Protein AF-A0A6Y2X6N6-F1 (afdb_monomer_lite)

Structure (mmCIF, N/CA/C/O backbone):
data_AF-A0A6Y2X6N6-F1
#
_entry.id   AF-A0A6Y2X6N6-F1
#
loop_
_atom_site.group_PDB
_atom_site.id
_atom_site.type_symbol
_atom_site.label_atom_id
_atom_site.label_alt_id
_atom_site.label_comp_id
_atom_site.label_asym_id
_atom_site.label_entity_id
_atom_site.label_seq_id
_atom_site.pdbx_PDB_ins_code
_atom_site.Cartn_x
_atom_site.Cartn_y
_atom_site.Cartn_z
_atom_site.occupancy
_atom_site.B_iso_or_equiv
_atom_site.auth_seq_id
_atom_site.auth_comp_id
_atom_site.auth_asym_id
_atom_site.auth_atom_id
_atom_site.pdbx_PDB_model_num
ATOM 1 N N . MET A 1 1 ? -19.324 1.385 15.393 1.00 54.69 1 MET A N 1
ATOM 2 C CA . MET A 1 1 ? -19.190 1.872 14.002 1.00 54.69 1 MET A CA 1
ATOM 3 C C . MET A 1 1 ? -18.447 0.817 13.206 1.00 54.69 1 MET A C 1
ATOM 5 O O . MET A 1 1 ? -17.568 0.183 13.778 1.00 54.69 1 MET A O 1
ATOM 9 N N . ASN A 1 2 ? -18.802 0.599 11.938 1.00 64.56 2 ASN A N 1
ATOM 10 C CA . ASN A 1 2 ? -18.038 -0.310 11.082 1.00 64.56 2 ASN A CA 1
ATOM 11 C C . ASN A 1 2 ? -16.689 0.343 10.782 1.00 64.56 2 ASN A C 1
ATOM 13 O O . ASN A 1 2 ? -16.642 1.412 10.174 1.00 64.56 2 ASN A O 1
ATOM 17 N N . LYS A 1 3 ? -15.613 -0.271 11.272 1.00 89.50 3 LYS A N 1
ATOM 18 C CA . LYS A 1 3 ? -14.247 0.166 10.989 1.00 89.50 3 LYS A CA 1
ATOM 19 C C . LYS A 1 3 ? -13.899 -0.192 9.544 1.00 89.50 3 LYS A C 1
ATOM 21 O O . LYS A 1 3 ? -14.400 -1.185 9.020 1.00 89.50 3 LYS A O 1
ATOM 26 N N . ILE A 1 4 ? -13.085 0.642 8.906 1.00 95.94 4 ILE A N 1
ATOM 27 C CA . ILE A 1 4 ? -12.678 0.467 7.509 1.00 95.94 4 ILE A CA 1
ATOM 28 C C . ILE A 1 4 ? -11.175 0.228 7.428 1.00 95.94 4 ILE A C 1
ATOM 30 O O . ILE A 1 4 ? -10.411 0.817 8.196 1.00 95.94 4 ILE A O 1
ATOM 34 N N . SER A 1 5 ? -10.754 -0.586 6.466 1.00 97.88 5 SER A N 1
ATOM 35 C CA . SER A 1 5 ? -9.353 -0.670 6.054 1.00 97.88 5 SER A CA 1
ATOM 36 C C . SER A 1 5 ? -9.166 0.119 4.765 1.00 97.88 5 SER A C 1
ATOM 38 O O . SER A 1 5 ? -9.895 -0.067 3.793 1.00 97.88 5 SER A O 1
ATOM 40 N N . ILE A 1 6 ? -8.200 1.024 4.749 1.00 97.94 6 ILE A N 1
ATOM 41 C CA . ILE A 1 6 ? -7.859 1.860 3.607 1.00 97.94 6 ILE A CA 1
ATOM 42 C C . ILE A 1 6 ? -6.546 1.351 3.036 1.00 97.94 6 ILE A C 1
ATOM 44 O O . ILE A 1 6 ? -5.502 1.439 3.676 1.00 97.94 6 ILE A O 1
ATOM 48 N N . VAL A 1 7 ? -6.597 0.823 1.820 1.00 98.25 7 VAL A N 1
ATOM 49 C CA . VAL A 1 7 ? -5.435 0.279 1.119 1.00 98.25 7 VAL A CA 1
ATOM 50 C C . VAL A 1 7 ? -4.956 1.303 0.102 1.00 98.25 7 VAL A C 1
ATOM 52 O O . VAL A 1 7 ? -5.651 1.569 -0.877 1.00 98.25 7 VAL A O 1
ATOM 55 N N . ILE A 1 8 ? -3.762 1.853 0.308 1.00 97.12 8 ILE A N 1
ATOM 56 C CA . ILE A 1 8 ? -3.053 2.669 -0.681 1.00 97.12 8 ILE A CA 1
ATOM 57 C C . ILE A 1 8 ? -2.183 1.722 -1.511 1.00 97.12 8 ILE A C 1
ATOM 59 O O . ILE A 1 8 ? -1.212 1.159 -1.005 1.00 97.12 8 ILE A O 1
ATOM 63 N N . ALA A 1 9 ? -2.560 1.508 -2.773 1.00 96.06 9 ALA A N 1
ATOM 64 C CA . ALA A 1 9 ? -1.958 0.510 -3.653 1.00 96.06 9 ALA A CA 1
ATOM 65 C C . ALA A 1 9 ? -1.217 1.150 -4.834 1.00 96.06 9 ALA A C 1
ATOM 67 O O . ALA A 1 9 ? -1.829 1.829 -5.661 1.00 96.06 9 ALA A O 1
ATOM 68 N N . GLY A 1 10 ? 0.080 0.856 -4.960 1.00 92.94 10 GLY A N 1
ATOM 69 C CA . GLY A 1 10 ? 0.900 1.288 -6.097 1.00 92.94 10 GLY A CA 1
ATOM 70 C C . GLY A 1 10 ? 2.266 1.873 -5.718 1.00 92.94 10 GLY A C 1
ATOM 71 O O . GLY A 1 10 ? 2.625 1.904 -4.538 1.00 92.94 10 GLY A O 1
ATOM 72 N N . PRO A 1 11 ? 3.065 2.282 -6.720 1.00 91.81 11 PRO A N 1
ATOM 73 C CA . PRO A 1 11 ? 4.356 2.937 -6.513 1.00 91.81 11 PRO A CA 1
ATOM 74 C C . PRO A 1 11 ? 4.183 4.412 -6.121 1.00 91.81 11 PRO A C 1
ATOM 76 O O . PRO A 1 11 ? 3.068 4.940 -6.136 1.00 91.81 11 PRO A O 1
ATOM 79 N N . ALA A 1 12 ? 5.283 5.094 -5.796 1.00 90.75 12 ALA A N 1
ATOM 80 C CA . ALA A 1 12 ? 5.244 6.535 -5.572 1.00 90.75 12 ALA A CA 1
ATOM 81 C C . ALA A 1 12 ? 5.079 7.302 -6.898 1.00 90.75 12 ALA A C 1
ATOM 83 O O . ALA A 1 12 ? 5.831 7.084 -7.848 1.00 90.75 12 ALA A O 1
ATOM 84 N N . TYR A 1 13 ? 4.138 8.247 -6.929 1.00 88.31 13 TYR A N 1
ATOM 85 C CA . TYR A 1 13 ? 3.972 9.222 -8.011 1.00 88.31 13 TYR A CA 1
ATOM 86 C C . TYR A 1 13 ? 4.261 10.625 -7.486 1.00 88.31 13 TYR A C 1
ATOM 88 O O . TYR A 1 13 ? 3.984 10.930 -6.328 1.00 88.31 13 TYR A O 1
ATOM 96 N N . ARG A 1 14 ? 4.838 11.493 -8.323 1.00 86.00 14 ARG A N 1
ATOM 97 C CA . ARG A 1 14 ? 5.181 12.869 -7.912 1.00 86.00 14 ARG A CA 1
ATOM 98 C C . ARG A 1 14 ? 3.934 13.721 -7.708 1.00 86.00 14 ARG A C 1
ATOM 100 O O . ARG A 1 14 ? 3.943 14.660 -6.922 1.00 86.00 14 ARG A O 1
ATOM 107 N N . GLU A 1 15 ? 2.890 13.382 -8.443 1.00 85.94 15 GLU A N 1
ATOM 108 C CA . GLU A 1 15 ? 1.593 14.034 -8.477 1.00 85.94 15 GLU A CA 1
ATOM 109 C C . GLU A 1 15 ? 0.740 13.680 -7.249 1.00 85.94 15 GLU A C 1
ATOM 111 O O . GLU A 1 15 ? -0.211 14.396 -6.941 1.00 85.94 15 GLU A O 1
ATOM 116 N N . PHE A 1 16 ? 1.093 12.608 -6.529 1.00 87.19 16 PHE A N 1
ATOM 117 C CA . PHE A 1 16 ? 0.347 12.108 -5.379 1.00 87.19 16 PHE A CA 1
ATOM 118 C C . PHE A 1 16 ? 1.202 12.100 -4.108 1.00 87.19 16 PHE A C 1
ATOM 120 O O . PHE A 1 16 ? 2.003 11.194 -3.865 1.00 87.19 16 PHE A O 1
ATOM 127 N N . ASP A 1 17 ? 0.996 13.102 -3.250 1.00 91.44 17 ASP A N 1
ATOM 128 C CA . ASP A 1 17 ? 1.613 13.132 -1.923 1.00 91.44 17 ASP A CA 1
ATOM 129 C C . ASP A 1 17 ? 0.901 12.145 -0.984 1.00 91.44 17 ASP A C 1
ATOM 131 O O . ASP A 1 17 ? -0.132 12.431 -0.363 1.00 91.44 17 ASP A O 1
ATOM 135 N N . ILE A 1 18 ? 1.485 10.951 -0.888 1.00 93.31 18 ILE A N 1
ATOM 136 C CA . ILE A 1 18 ? 1.019 9.862 -0.029 1.00 93.31 18 ILE A CA 1
ATOM 137 C C . ILE A 1 18 ? 0.940 10.303 1.440 1.00 93.31 18 ILE A C 1
ATOM 139 O O . ILE A 1 18 ? -0.016 9.956 2.132 1.00 93.31 18 ILE A O 1
ATOM 143 N N . TYR A 1 19 ? 1.898 11.085 1.938 1.00 91.88 19 TYR A N 1
ATOM 144 C CA . TYR A 1 19 ? 1.974 11.428 3.361 1.00 91.88 19 TYR A CA 1
ATOM 145 C C . TYR A 1 19 ? 0.947 12.484 3.747 1.00 91.88 19 TYR A C 1
ATOM 147 O O . TYR A 1 19 ? 0.292 12.369 4.789 1.00 91.88 19 TYR A O 1
ATOM 155 N N . TYR A 1 20 ? 0.752 13.475 2.879 1.00 93.19 20 TYR A N 1
ATOM 156 C CA . TYR A 1 20 ? -0.358 14.410 3.007 1.00 93.19 20 TYR A CA 1
ATOM 157 C C . TYR A 1 20 ? -1.703 13.673 3.002 1.00 93.19 20 TYR A C 1
ATOM 159 O O . TYR A 1 20 ? -2.546 13.908 3.873 1.00 93.19 20 TYR A O 1
ATOM 167 N N . SER A 1 21 ? -1.870 12.717 2.084 1.00 93.38 21 SER A N 1
ATOM 168 C CA . SER A 1 21 ? -3.091 11.913 1.975 1.00 93.38 21 SER A CA 1
ATOM 169 C C . SER A 1 21 ? -3.360 11.105 3.245 1.00 93.38 21 SER A C 1
ATOM 171 O O . SER A 1 21 ? -4.471 11.140 3.764 1.00 93.38 21 SER A O 1
ATOM 173 N N . ILE A 1 22 ? -2.348 10.450 3.822 1.00 94.75 22 ILE A N 1
ATOM 174 C CA . ILE A 1 22 ? -2.488 9.718 5.094 1.00 94.75 22 ILE A CA 1
ATOM 175 C C . ILE A 1 22 ? -2.923 10.650 6.221 1.00 94.75 22 ILE A C 1
ATOM 177 O O . ILE A 1 22 ? -3.825 10.309 6.984 1.00 94.75 22 ILE A O 1
ATOM 181 N N . LYS A 1 23 ? -2.327 11.843 6.321 1.00 94.81 23 LYS A N 1
ATOM 182 C CA . LYS A 1 23 ? -2.709 12.825 7.344 1.00 94.81 23 LYS A CA 1
ATOM 183 C C . LYS A 1 23 ? -4.186 13.217 7.224 1.00 94.81 23 LYS A C 1
ATOM 185 O O . LYS A 1 23 ? -4.884 13.287 8.238 1.00 94.81 23 LYS A O 1
ATOM 190 N N . LEU A 1 24 ? -4.676 13.437 6.003 1.00 95.31 24 LEU A N 1
ATOM 191 C CA . LEU A 1 24 ? -6.095 13.707 5.760 1.00 95.31 24 LEU A CA 1
ATOM 192 C C . LEU A 1 24 ? -6.975 12.507 6.121 1.00 95.31 24 LEU A C 1
ATOM 194 O O . LEU A 1 24 ? -7.978 12.672 6.815 1.00 95.31 24 LEU A O 1
ATOM 198 N N . LEU A 1 25 ? -6.584 11.300 5.713 1.00 95.06 25 LEU A N 1
ATOM 199 C CA . LEU A 1 25 ? -7.325 10.077 6.020 1.00 95.06 25 LEU A CA 1
ATOM 200 C C . LEU A 1 25 ? -7.444 9.853 7.525 1.00 95.06 25 LEU A C 1
ATOM 202 O O . LEU A 1 25 ? -8.539 9.596 8.005 1.00 95.06 25 LEU A O 1
ATOM 206 N N . ARG A 1 26 ? -6.367 10.041 8.292 1.00 94.44 26 ARG A N 1
ATOM 207 C CA . ARG A 1 26 ? -6.414 9.962 9.762 1.00 94.44 26 ARG A CA 1
ATOM 208 C C . ARG A 1 26 ? -7.304 11.034 10.386 1.00 94.44 26 ARG A C 1
ATOM 210 O O . ARG A 1 26 ? -7.907 10.787 11.421 1.00 94.44 26 ARG A O 1
ATOM 217 N N . THR A 1 27 ? -7.401 12.207 9.763 1.00 95.31 27 THR A N 1
ATOM 218 C CA . THR A 1 27 ? -8.261 13.296 10.251 1.00 95.31 27 THR A CA 1
ATOM 219 C C . THR A 1 27 ? -9.744 12.967 10.063 1.00 95.31 27 THR A C 1
ATOM 221 O O . THR A 1 27 ? -10.546 13.217 10.959 1.00 95.31 27 THR A O 1
ATOM 224 N N . HIS A 1 28 ? -10.118 12.394 8.916 1.00 93.69 28 HIS A N 1
ATOM 225 C CA . HIS A 1 28 ? -11.519 12.113 8.579 1.00 93.69 28 HIS A CA 1
ATOM 226 C C . HIS A 1 28 ? -11.986 10.703 8.969 1.00 93.69 28 HIS A C 1
ATOM 228 O O . HIS A 1 28 ? -13.172 10.495 9.214 1.00 93.69 28 HIS A O 1
ATOM 234 N N . PHE A 1 29 ? -11.061 9.750 9.064 1.00 93.50 29 PHE A N 1
ATOM 235 C CA . PHE A 1 29 ? -11.294 8.349 9.413 1.00 93.50 29 PHE A CA 1
ATOM 236 C C . PHE A 1 29 ? -10.318 7.911 10.524 1.00 93.50 29 PHE A C 1
ATOM 238 O O . PHE A 1 29 ? -9.447 7.068 10.289 1.00 93.50 29 PHE A O 1
ATOM 245 N N . PRO A 1 30 ? -10.429 8.469 11.743 1.00 92.75 30 PRO A N 1
ATOM 246 C CA . PRO A 1 30 ? -9.444 8.268 12.813 1.00 92.75 30 PRO A CA 1
ATOM 247 C C . PRO A 1 30 ? -9.315 6.815 13.285 1.00 92.75 30 PRO A C 1
ATOM 249 O O . PRO A 1 30 ? -8.253 6.418 13.750 1.00 92.75 30 PRO A O 1
ATOM 252 N N . GLU A 1 31 ? -10.368 6.010 13.136 1.00 93.81 31 GLU A N 1
ATOM 253 C CA . GLU A 1 31 ? -10.369 4.587 13.503 1.00 93.81 31 GLU A CA 1
ATOM 254 C C . GLU A 1 31 ? -10.072 3.648 12.321 1.00 93.81 31 GLU A C 1
ATOM 256 O O . GLU A 1 31 ? -10.226 2.433 12.452 1.00 93.81 31 GLU A O 1
ATOM 261 N N . SER A 1 32 ? -9.707 4.191 11.154 1.00 95.62 32 SER A N 1
ATOM 262 C CA . SER A 1 32 ? -9.356 3.362 9.998 1.00 95.62 32 SER A CA 1
ATOM 263 C C . SER A 1 32 ? -8.012 2.675 10.192 1.00 95.62 32 SER A C 1
ATOM 265 O O . SER A 1 32 ? -7.095 3.247 10.774 1.00 95.62 32 SER A O 1
ATOM 267 N N . GLU A 1 33 ? -7.887 1.463 9.662 1.00 97.38 33 GLU A N 1
ATOM 268 C CA . GLU A 1 33 ? -6.586 0.849 9.399 1.00 97.38 33 GLU A CA 1
ATOM 269 C C . GLU A 1 33 ? -6.081 1.375 8.052 1.00 97.38 33 GLU A C 1
ATOM 271 O O . GLU A 1 33 ? -6.817 1.328 7.073 1.00 97.38 33 GLU A O 1
ATOM 276 N N . ILE A 1 34 ? -4.850 1.872 7.969 1.00 97.81 34 ILE A N 1
ATOM 277 C CA . ILE A 1 34 ? -4.237 2.355 6.729 1.00 97.81 34 ILE A CA 1
ATOM 278 C C . ILE A 1 34 ? -3.078 1.435 6.354 1.00 97.81 34 ILE A C 1
ATOM 280 O O . ILE A 1 34 ? -2.087 1.318 7.078 1.00 97.81 34 ILE A O 1
ATOM 284 N N . ILE A 1 35 ? -3.201 0.812 5.187 1.00 98.38 35 ILE A N 1
ATOM 285 C CA . ILE A 1 35 ? -2.279 -0.184 4.650 1.00 98.38 35 ILE A CA 1
ATOM 286 C C . ILE A 1 35 ? -1.595 0.390 3.415 1.00 98.38 35 ILE A C 1
ATOM 288 O O . ILE A 1 35 ? -2.264 0.820 2.475 1.00 98.38 35 ILE A O 1
ATOM 292 N N . LEU A 1 36 ? -0.265 0.352 3.384 1.00 98.25 36 LEU A N 1
ATOM 293 C CA . LEU A 1 36 ? 0.491 0.532 2.147 1.00 98.25 36 LEU A CA 1
ATOM 294 C C . LEU A 1 36 ? 0.695 -0.826 1.486 1.00 98.25 36 LEU A C 1
ATOM 296 O O . LEU A 1 36 ? 1.261 -1.715 2.111 1.00 98.25 36 LEU A O 1
ATOM 300 N N . SER A 1 37 ? 0.321 -0.970 0.220 1.00 98.00 37 SER A N 1
ATOM 301 C CA . SER A 1 37 ? 0.668 -2.143 -0.583 1.00 98.00 37 SER A CA 1
ATOM 302 C C . SER A 1 37 ? 1.405 -1.717 -1.841 1.00 98.00 37 SER A C 1
ATOM 304 O O . SER A 1 37 ? 0.851 -1.040 -2.713 1.00 98.00 37 SER A O 1
ATOM 306 N N . SER A 1 38 ? 2.682 -2.079 -1.938 1.00 96.81 38 SER A N 1
ATOM 307 C CA . SER A 1 38 ? 3.540 -1.583 -3.008 1.00 96.81 38 SER A CA 1
ATOM 308 C C . SER A 1 38 ? 4.599 -2.591 -3.423 1.00 96.81 38 SER A C 1
ATOM 310 O O . SER A 1 38 ? 4.988 -3.473 -2.663 1.00 96.81 38 SER A O 1
ATOM 312 N N . ASN A 1 39 ? 5.077 -2.424 -4.649 1.00 94.56 39 ASN A N 1
ATOM 313 C CA . ASN A 1 39 ? 6.270 -3.067 -5.190 1.00 94.56 39 ASN A CA 1
ATOM 314 C C . ASN A 1 39 ? 7.443 -2.080 -5.353 1.00 94.56 39 ASN A C 1
ATOM 316 O O . ASN A 1 39 ? 8.477 -2.437 -5.915 1.00 94.56 39 ASN A O 1
ATOM 320 N N . ASP A 1 40 ? 7.285 -0.835 -4.893 1.00 94.06 40 ASP A N 1
ATOM 321 C CA . ASP A 1 40 ? 8.323 0.193 -4.899 1.00 94.06 40 ASP A CA 1
ATOM 322 C C . ASP A 1 40 ? 9.145 0.113 -3.607 1.00 94.06 40 ASP A C 1
ATOM 324 O O . ASP A 1 40 ? 8.722 0.558 -2.539 1.00 94.06 40 ASP A O 1
ATOM 328 N N . HIS A 1 41 ? 10.345 -0.460 -3.702 1.00 93.44 41 HIS A N 1
ATOM 329 C CA . HIS A 1 41 ? 11.223 -0.646 -2.548 1.00 93.44 41 HIS A CA 1
ATOM 330 C C . HIS A 1 41 ? 11.625 0.666 -1.867 1.00 93.44 41 HIS A C 1
ATOM 332 O O . HIS A 1 41 ? 11.731 0.693 -0.643 1.00 93.44 41 HIS A O 1
ATOM 338 N N . LEU A 1 42 ? 11.817 1.756 -2.618 1.00 93.88 42 LEU A N 1
ATOM 339 C CA . LEU A 1 42 ? 12.215 3.036 -2.029 1.00 93.88 42 LEU A CA 1
ATOM 340 C C . LEU A 1 42 ? 11.072 3.627 -1.207 1.00 93.88 42 LEU A C 1
ATOM 342 O O . LEU A 1 42 ? 11.293 4.073 -0.076 1.00 93.88 42 LEU A O 1
ATOM 346 N N . LEU A 1 43 ? 9.851 3.572 -1.746 1.00 94.75 43 LEU A N 1
ATOM 347 C CA . LEU A 1 43 ? 8.647 3.961 -1.019 1.00 94.75 43 LEU A CA 1
ATOM 348 C C . LEU A 1 43 ? 8.474 3.115 0.247 1.00 94.75 43 LEU A C 1
ATOM 350 O O . LEU A 1 43 ? 8.287 3.670 1.327 1.00 94.75 43 LEU A O 1
ATOM 354 N N . LEU A 1 44 ? 8.592 1.789 0.138 1.00 95.69 44 LEU A N 1
ATOM 355 C CA . LEU A 1 44 ? 8.447 0.868 1.269 1.00 95.69 44 LEU A CA 1
ATOM 356 C C . LEU A 1 44 ? 9.489 1.127 2.366 1.00 95.69 44 LEU A C 1
ATOM 358 O O . LEU A 1 44 ? 9.142 1.166 3.548 1.00 95.69 44 LEU A O 1
ATOM 362 N N . THR A 1 45 ? 10.761 1.335 2.011 1.00 94.62 45 THR A N 1
ATOM 363 C CA . THR A 1 45 ? 11.817 1.664 2.983 1.00 94.62 45 THR A CA 1
ATOM 364 C C . THR A 1 45 ? 11.528 2.989 3.685 1.00 94.62 45 THR A C 1
ATOM 366 O O . THR A 1 45 ? 11.654 3.086 4.908 1.00 94.62 45 THR A O 1
ATOM 369 N N . HIS A 1 46 ? 11.109 4.009 2.934 1.00 93.94 46 HIS A N 1
ATOM 370 C CA . HIS A 1 46 ? 10.784 5.309 3.512 1.00 93.94 46 HIS A CA 1
ATOM 371 C C . HIS A 1 46 ? 9.560 5.235 4.436 1.00 93.94 46 HIS A C 1
ATOM 373 O O . HIS A 1 46 ? 9.595 5.773 5.543 1.00 93.94 46 HIS A O 1
ATOM 379 N N . ALA A 1 47 ? 8.509 4.533 4.009 1.00 94.38 47 ALA A N 1
ATOM 380 C CA . ALA A 1 47 ? 7.286 4.318 4.773 1.00 94.38 47 ALA A CA 1
ATOM 381 C C . ALA A 1 47 ? 7.558 3.605 6.106 1.00 94.38 47 ALA A C 1
ATOM 383 O O . ALA A 1 47 ? 7.086 4.063 7.147 1.00 94.38 47 ALA A O 1
ATOM 384 N N . ASN A 1 48 ? 8.377 2.545 6.088 1.00 92.88 48 ASN A N 1
ATOM 385 C CA . ASN A 1 48 ? 8.791 1.829 7.299 1.00 92.88 48 ASN A CA 1
ATOM 386 C C . ASN A 1 48 ? 9.512 2.748 8.290 1.00 92.88 48 ASN A C 1
ATOM 388 O O . ASN A 1 48 ? 9.259 2.685 9.488 1.00 92.88 48 ASN A O 1
ATOM 392 N N . ARG A 1 49 ? 10.383 3.637 7.798 1.00 93.94 49 ARG A N 1
ATOM 393 C CA . ARG A 1 49 ? 11.104 4.590 8.653 1.00 93.94 49 ARG A CA 1
ATOM 394 C C . ARG A 1 49 ? 10.178 5.622 9.301 1.00 93.94 49 ARG A C 1
ATOM 396 O O . ARG A 1 49 ? 10.443 6.043 10.420 1.00 93.94 49 ARG A O 1
ATOM 403 N N . LEU A 1 50 ? 9.140 6.068 8.592 1.00 92.81 50 LEU A N 1
ATOM 404 C CA . LEU A 1 50 ? 8.207 7.073 9.107 1.00 92.81 50 LEU A CA 1
ATOM 405 C C . LEU A 1 50 ? 7.159 6.495 10.066 1.00 92.81 50 LEU A C 1
ATOM 407 O O . LEU A 1 50 ? 6.674 7.230 10.920 1.00 92.81 50 LEU A O 1
ATOM 411 N N . GLY A 1 51 ? 6.786 5.219 9.916 1.00 92.56 51 GLY A N 1
ATOM 412 C CA . GLY A 1 51 ? 5.829 4.556 10.811 1.00 92.56 51 GLY A CA 1
ATOM 413 C C . GLY A 1 51 ? 4.406 5.127 10.754 1.00 92.56 51 GLY A C 1
ATOM 414 O O . GLY A 1 51 ? 3.695 5.108 11.751 1.00 92.56 51 GLY A O 1
ATOM 415 N N . VAL A 1 52 ? 3.992 5.678 9.608 1.00 93.25 52 VAL A N 1
ATOM 416 C CA . VAL A 1 52 ? 2.674 6.334 9.440 1.00 93.25 52 VAL A CA 1
ATOM 417 C C . VAL A 1 52 ? 1.551 5.384 9.001 1.00 93.25 52 VAL A C 1
ATOM 419 O O . VAL A 1 52 ? 0.373 5.745 9.063 1.00 93.25 52 VAL A O 1
ATOM 422 N N . PHE A 1 53 ? 1.909 4.179 8.555 1.00 96.94 53 PHE A N 1
ATOM 423 C CA . PHE A 1 53 ? 0.984 3.126 8.139 1.00 96.94 53 PHE A CA 1
ATOM 424 C C . PHE A 1 53 ? 0.815 2.097 9.252 1.00 96.94 53 PHE A C 1
ATOM 426 O O . PHE A 1 53 ? 1.784 1.784 9.941 1.00 96.94 53 PHE A O 1
ATOM 433 N N . ASP A 1 54 ? -0.383 1.527 9.376 1.00 97.62 54 ASP A N 1
ATOM 434 C CA . ASP A 1 54 ? -0.630 0.423 10.312 1.00 97.62 54 ASP A CA 1
ATOM 435 C C . ASP A 1 54 ? -0.011 -0.879 9.796 1.00 97.62 54 ASP A C 1
ATOM 437 O O . ASP A 1 54 ? 0.499 -1.686 10.572 1.00 97.62 54 ASP A O 1
ATOM 441 N N . LYS A 1 55 ? -0.029 -1.072 8.471 1.00 97.94 55 LYS A N 1
ATOM 442 C CA . LYS A 1 55 ? 0.596 -2.211 7.793 1.00 97.94 55 LYS A CA 1
ATOM 443 C C . LYS A 1 55 ? 1.305 -1.773 6.520 1.00 97.94 55 LYS A C 1
ATOM 445 O O . LYS A 1 55 ? 0.851 -0.875 5.808 1.00 97.94 55 LYS A O 1
ATOM 450 N N . ILE A 1 56 ? 2.401 -2.457 6.215 1.00 98.00 56 ILE A N 1
ATOM 451 C CA . ILE A 1 56 ? 3.147 -2.300 4.970 1.00 98.00 56 ILE A CA 1
ATOM 452 C C . ILE A 1 56 ? 3.287 -3.677 4.327 1.00 98.00 56 ILE A C 1
ATOM 454 O O . ILE A 1 56 ? 3.902 -4.580 4.888 1.00 98.00 56 ILE A O 1
ATOM 458 N N . VAL A 1 57 ? 2.722 -3.816 3.134 1.00 97.69 57 VAL A N 1
ATOM 459 C CA . VAL A 1 57 ? 2.697 -5.041 2.344 1.00 97.69 57 VAL A CA 1
ATOM 460 C C . VAL A 1 57 ? 3.679 -4.884 1.194 1.00 97.69 57 VAL A C 1
ATOM 462 O O . VAL A 1 57 ? 3.486 -4.072 0.285 1.00 97.69 57 VAL A O 1
ATOM 465 N N . THR A 1 58 ? 4.757 -5.661 1.255 1.00 97.12 58 THR A N 1
ATOM 466 C CA . THR A 1 58 ? 5.739 -5.738 0.172 1.00 97.12 58 THR A CA 1
ATOM 467 C C . THR A 1 58 ? 5.248 -6.738 -0.859 1.00 97.12 58 THR A C 1
ATOM 469 O O . THR A 1 58 ? 5.039 -7.908 -0.546 1.00 97.12 58 THR A O 1
ATOM 472 N N . VAL A 1 59 ? 5.084 -6.281 -2.094 1.00 95.56 59 VAL A N 1
ATOM 473 C CA . VAL A 1 59 ? 4.643 -7.113 -3.210 1.00 95.56 59 VAL A CA 1
ATOM 474 C C . VAL A 1 59 ? 5.791 -7.270 -4.188 1.00 95.56 59 VAL A C 1
ATOM 476 O O . VAL A 1 59 ? 6.391 -6.289 -4.623 1.00 95.56 59 VAL A O 1
ATOM 479 N N . GLU A 1 60 ? 6.095 -8.512 -4.554 1.00 91.50 60 GLU A N 1
ATOM 480 C CA . GLU A 1 60 ? 7.122 -8.783 -5.553 1.00 91.50 60 GLU A CA 1
ATOM 481 C C . GLU A 1 60 ? 6.785 -8.109 -6.886 1.00 91.50 60 GLU A C 1
ATOM 483 O O . GLU A 1 60 ? 5.644 -8.127 -7.365 1.00 91.50 60 GLU A O 1
ATOM 488 N N . ASN A 1 61 ? 7.805 -7.537 -7.521 1.00 83.62 61 ASN A N 1
ATOM 489 C CA . ASN A 1 61 ? 7.654 -6.950 -8.838 1.00 83.62 61 ASN A CA 1
ATOM 490 C C . ASN A 1 61 ? 7.410 -8.052 -9.882 1.00 83.62 61 ASN A C 1
ATOM 492 O O . ASN A 1 61 ? 8.336 -8.701 -10.356 1.00 83.62 61 ASN A O 1
ATOM 496 N N . SER A 1 62 ? 6.150 -8.228 -10.275 1.00 81.69 62 SER A N 1
ATOM 497 C CA . SER A 1 62 ? 5.724 -9.231 -11.256 1.00 81.69 62 SER A CA 1
ATOM 498 C C . SER A 1 62 ? 5.949 -8.847 -12.717 1.00 81.69 62 SER A C 1
ATOM 500 O O . SER A 1 62 ? 5.366 -9.471 -13.603 1.00 81.69 62 SER A O 1
ATOM 502 N N . GLY A 1 63 ? 6.722 -7.793 -12.972 1.00 81.06 63 GLY A N 1
ATOM 503 C CA . GLY A 1 63 ? 6.907 -7.249 -14.308 1.00 81.06 63 GLY A CA 1
ATOM 504 C C . GLY A 1 63 ? 5.661 -6.549 -14.849 1.00 81.06 63 GLY A C 1
ATOM 505 O O . GLY A 1 63 ? 4.645 -6.376 -14.169 1.00 81.06 63 GLY A O 1
ATOM 506 N N . GLU A 1 64 ? 5.774 -6.105 -16.090 1.00 82.25 64 GLU A N 1
ATOM 507 C CA . GLU A 1 64 ? 4.773 -5.314 -16.802 1.00 82.25 64 GLU A CA 1
ATOM 508 C C . GLU A 1 64 ? 4.259 -6.114 -18.002 1.00 82.25 64 GLU A C 1
ATOM 510 O O . GLU A 1 64 ? 4.934 -7.027 -18.481 1.00 82.25 64 GLU A O 1
ATOM 515 N N . LEU A 1 65 ? 3.058 -5.792 -18.481 1.00 79.44 65 LEU A N 1
ATOM 516 C CA . LEU A 1 65 ? 2.547 -6.357 -19.728 1.00 79.44 65 LEU A CA 1
ATOM 517 C C . LEU A 1 65 ? 2.902 -5.450 -20.910 1.00 79.44 65 LEU A C 1
ATOM 519 O O . LEU A 1 65 ? 2.982 -4.232 -20.737 1.00 79.44 65 LEU A O 1
ATOM 523 N N . PRO A 1 66 ? 3.039 -5.997 -22.127 1.00 71.06 66 PRO A N 1
ATOM 524 C CA . PRO A 1 66 ? 3.081 -5.180 -23.333 1.00 71.06 66 PRO A CA 1
ATOM 525 C C . PRO A 1 66 ? 1.851 -4.263 -23.406 1.00 71.06 66 PRO A C 1
ATOM 527 O O . PRO A 1 66 ? 0.733 -4.676 -23.080 1.00 71.06 66 PRO A O 1
ATOM 530 N N . SER A 1 67 ? 2.034 -3.006 -23.811 1.00 70.50 67 SER A N 1
ATOM 531 C CA . SER A 1 67 ? 0.897 -2.106 -24.019 1.00 70.50 67 SER A CA 1
ATOM 532 C C . SER A 1 67 ? 0.090 -2.535 -25.242 1.00 70.50 67 SER A C 1
ATOM 534 O O . SER A 1 67 ? 0.632 -2.685 -26.329 1.00 70.50 67 SER A O 1
ATOM 536 N N . LEU A 1 68 ? -1.230 -2.661 -25.076 1.00 65.12 68 LEU A N 1
ATOM 537 C CA . LEU A 1 68 ? -2.170 -2.930 -26.173 1.00 65.12 68 LEU A CA 1
ATOM 538 C C . LEU A 1 68 ? -2.347 -1.732 -27.118 1.00 65.12 68 LEU A C 1
ATOM 540 O O . LEU A 1 68 ? -2.923 -1.878 -28.190 1.00 65.12 68 LEU A O 1
ATOM 544 N N . LYS A 1 69 ? -1.924 -0.531 -26.700 1.00 60.94 69 LYS A N 1
ATOM 545 C CA . LYS A 1 69 ? -2.172 0.716 -27.440 1.00 60.94 69 LYS A CA 1
ATOM 546 C C . LYS A 1 69 ? -1.113 1.020 -28.498 1.00 60.94 69 LYS A C 1
ATOM 548 O O . LYS A 1 69 ? -1.318 1.938 -29.282 1.00 60.94 69 LYS A O 1
ATOM 553 N N . PHE A 1 70 ? -0.012 0.273 -28.524 1.00 57.28 70 PHE A N 1
ATOM 554 C CA . PHE A 1 70 ? 1.062 0.482 -29.485 1.00 57.28 70 PHE A CA 1
ATOM 555 C C . PHE A 1 70 ? 1.533 -0.878 -29.982 1.00 57.28 70 PHE A C 1
ATOM 557 O O . PHE A 1 70 ? 2.210 -1.606 -29.254 1.00 57.28 70 PHE A O 1
ATOM 564 N N . GLU A 1 71 ? 1.140 -1.225 -31.212 1.00 50.00 71 GLU A N 1
ATOM 565 C CA . GLU A 1 71 ? 1.800 -2.299 -31.942 1.00 50.00 71 GLU A CA 1
ATOM 566 C C . GLU A 1 71 ? 3.302 -2.027 -31.904 1.00 50.00 71 GLU A C 1
ATOM 568 O O . GLU A 1 71 ? 3.778 -0.908 -32.094 1.00 50.00 71 GLU A O 1
ATOM 573 N N . SER A 1 72 ? 4.023 -3.069 -31.541 1.00 52.19 72 SER A N 1
ATOM 574 C CA . SER A 1 72 ? 5.455 -3.136 -31.355 1.00 52.19 72 SER A CA 1
ATOM 575 C C . SER A 1 72 ? 6.244 -2.546 -32.523 1.00 52.19 72 SER A C 1
ATOM 577 O O . SER A 1 72 ? 6.681 -3.292 -33.390 1.00 52.19 72 SER A O 1
ATOM 579 N N . VAL A 1 73 ? 6.513 -1.242 -32.506 1.00 50.25 73 VAL A N 1
ATOM 580 C CA . VAL A 1 73 ? 7.718 -0.679 -33.116 1.00 50.25 73 VAL A CA 1
ATOM 581 C C . VAL A 1 73 ? 8.090 0.613 -32.404 1.00 50.25 73 VAL A C 1
ATOM 583 O O . VAL A 1 73 ? 7.395 1.622 -32.497 1.00 50.25 73 VAL A O 1
ATOM 586 N N . SER A 1 74 ? 9.236 0.628 -31.724 1.00 50.53 74 SER A N 1
ATOM 587 C CA . SER A 1 74 ? 9.996 1.868 -31.709 1.00 50.53 74 SER A CA 1
ATOM 588 C C . SER A 1 74 ? 10.835 1.882 -32.982 1.00 50.53 74 SER A C 1
ATOM 590 O O . SER A 1 74 ? 11.986 1.466 -33.000 1.00 50.53 74 SER A O 1
ATOM 592 N N . ASP A 1 75 ? 10.272 2.428 -34.061 1.00 49.53 75 ASP A N 1
ATOM 593 C CA . ASP A 1 75 ? 10.991 2.699 -35.320 1.00 49.53 75 ASP A CA 1
ATOM 594 C C . ASP A 1 75 ? 12.207 3.643 -35.136 1.00 49.53 75 ASP A C 1
ATOM 596 O O . ASP A 1 75 ? 12.858 4.042 -36.099 1.00 49.53 75 ASP A O 1
ATOM 600 N N . ARG A 1 76 ? 12.500 4.074 -33.898 1.00 50.50 76 ARG A N 1
ATOM 601 C CA . ARG A 1 76 ? 13.483 5.111 -33.551 1.00 50.50 76 ARG A CA 1
ATOM 602 C C . ARG A 1 76 ? 14.214 4.884 -32.218 1.00 50.50 76 ARG A C 1
ATOM 604 O O . ARG A 1 76 ? 14.714 5.847 -31.645 1.00 50.50 76 ARG A O 1
ATOM 611 N N . GLY A 1 77 ? 14.245 3.660 -31.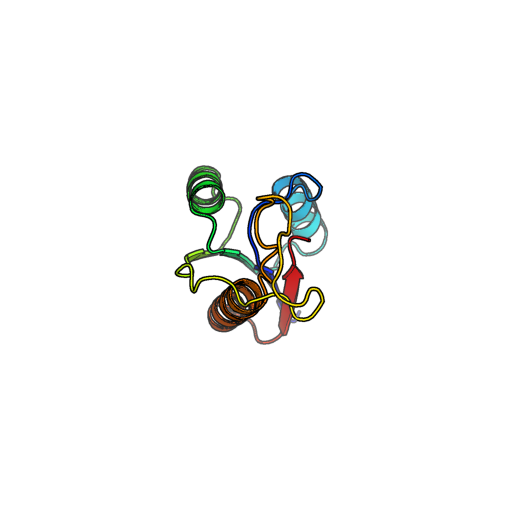680 1.00 54.91 77 GLY A N 1
ATOM 612 C CA . GLY A 1 77 ? 14.993 3.363 -30.442 1.00 54.91 77 GLY A CA 1
ATOM 613 C C . GLY A 1 77 ? 14.417 3.990 -29.161 1.00 54.91 77 GLY A C 1
ATOM 614 O O . GLY A 1 77 ? 15.143 4.206 -28.195 1.00 54.91 77 GLY A O 1
ATOM 615 N N . GLN A 1 78 ? 13.119 4.304 -29.146 1.00 52.53 78 GLN A N 1
ATOM 616 C CA . GLN A 1 78 ? 12.407 4.790 -27.957 1.00 52.53 78 GLN A CA 1
ATOM 617 C C . GLN A 1 78 ? 11.986 3.620 -27.044 1.00 52.53 78 GLN A C 1
ATOM 619 O O . GLN 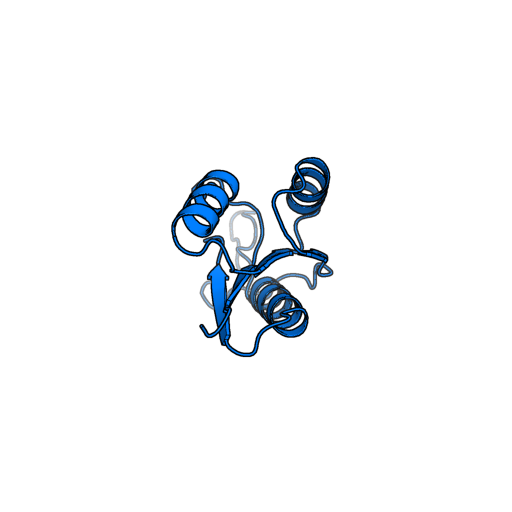A 1 78 ? 11.728 2.521 -27.551 1.00 52.53 78 GLN A O 1
ATOM 624 N N . PRO A 1 79 ? 11.909 3.824 -25.714 1.00 54.81 79 PRO A N 1
ATOM 625 C CA . PRO A 1 79 ? 11.529 2.773 -24.777 1.00 54.81 79 PRO A CA 1
ATOM 626 C C . PRO A 1 79 ? 10.087 2.310 -25.011 1.00 54.81 79 PRO A C 1
ATOM 628 O O . PRO A 1 79 ? 9.176 3.118 -25.194 1.00 54.81 79 PRO A O 1
ATOM 631 N N . ILE A 1 80 ? 9.892 0.990 -24.996 1.00 59.53 80 ILE A N 1
ATOM 632 C CA . ILE A 1 80 ? 8.576 0.352 -25.058 1.00 59.53 80 ILE A CA 1
ATOM 633 C C . ILE A 1 80 ? 7.757 0.862 -23.868 1.00 59.53 80 ILE A C 1
ATOM 635 O O . ILE A 1 80 ? 8.146 0.674 -22.716 1.00 59.53 80 ILE A O 1
ATOM 639 N N . VAL A 1 81 ? 6.626 1.516 -24.139 1.00 60.44 81 VAL A N 1
ATOM 640 C CA . VAL A 1 81 ? 5.676 1.890 -23.088 1.00 60.44 81 VAL A CA 1
ATOM 641 C C . VAL A 1 81 ? 4.967 0.614 -22.651 1.00 60.44 81 VAL A C 1
ATOM 643 O O . VAL A 1 81 ? 4.129 0.080 -23.375 1.00 60.44 81 VAL A O 1
ATOM 646 N N . CYS A 1 82 ? 5.325 0.103 -21.482 1.00 69.38 82 CYS A N 1
ATOM 647 C CA . CYS A 1 82 ? 4.739 -1.094 -20.896 1.00 69.38 82 CYS A CA 1
ATOM 648 C C . CYS A 1 82 ? 3.567 -0.741 -19.962 1.00 69.38 82 CYS A C 1
ATOM 650 O O . CYS A 1 82 ? 3.502 0.337 -19.370 1.00 69.38 82 CYS A O 1
ATOM 652 N N . ASN A 1 83 ? 2.601 -1.651 -19.847 1.00 72.38 83 ASN A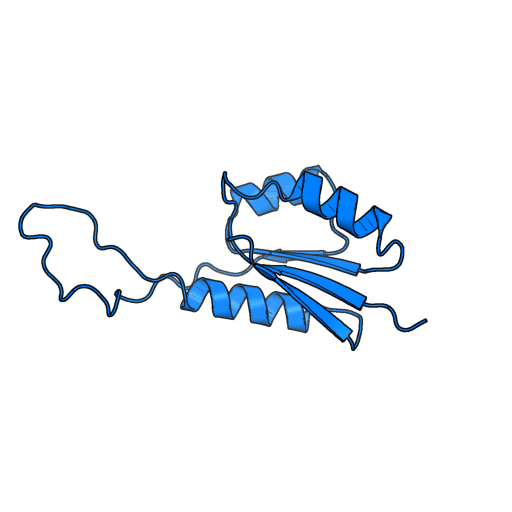 N 1
ATOM 653 C CA . ASN A 1 83 ? 1.424 -1.511 -19.002 1.00 72.38 83 ASN A CA 1
ATOM 654 C C . ASN A 1 83 ? 1.672 -2.124 -17.613 1.00 72.38 83 ASN A C 1
ATOM 656 O O . ASN A 1 83 ? 1.944 -3.317 -17.471 1.00 72.38 83 ASN A O 1
ATOM 660 N N . ASN A 1 84 ? 1.479 -1.319 -16.571 1.00 83.38 84 ASN A N 1
ATOM 661 C CA . ASN A 1 84 ? 1.663 -1.705 -15.172 1.00 83.38 84 ASN A CA 1
ATOM 662 C C . ASN A 1 84 ? 0.514 -2.536 -14.572 1.00 83.38 84 ASN A C 1
ATOM 664 O O . ASN A 1 84 ? 0.498 -2.759 -13.363 1.00 83.38 84 ASN A O 1
ATOM 668 N N . ILE A 1 85 ? -0.444 -3.010 -15.373 1.00 86.12 85 ILE A N 1
ATOM 669 C CA . ILE A 1 85 ? -1.656 -3.677 -14.876 1.00 86.12 85 ILE A CA 1
ATOM 670 C C . ILE A 1 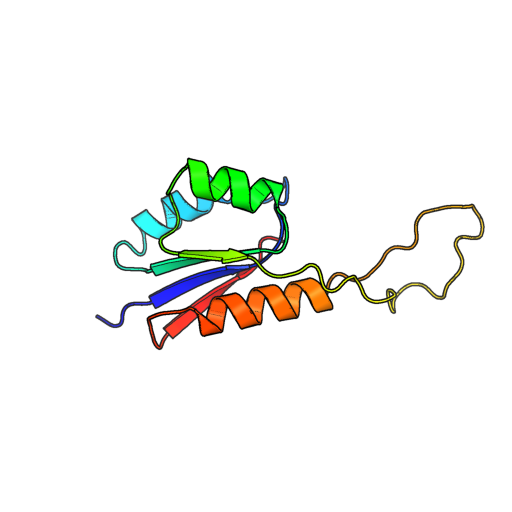85 ? -1.368 -4.867 -13.951 1.00 86.12 85 ILE A C 1
ATOM 672 O O . ILE A 1 85 ? -2.004 -4.980 -12.909 1.00 86.12 85 ILE A O 1
ATOM 676 N N . ASN A 1 86 ? -0.364 -5.700 -14.250 1.00 86.12 86 ASN A N 1
ATOM 677 C CA . ASN A 1 86 ? 0.005 -6.824 -13.380 1.00 86.12 86 ASN A CA 1
ATOM 678 C C . ASN A 1 86 ? 0.454 -6.347 -11.998 1.00 86.12 86 ASN A C 1
ATOM 680 O O . ASN A 1 86 ? 0.018 -6.886 -10.981 1.00 86.12 86 ASN A O 1
ATOM 684 N N . LYS A 1 87 ? 1.279 -5.296 -11.964 1.00 88.56 87 LYS A N 1
ATOM 685 C CA . LYS A 1 87 ? 1.723 -4.670 -10.718 1.00 88.56 87 LYS A CA 1
ATOM 686 C C . LYS A 1 87 ? 0.525 -4.128 -9.941 1.00 88.56 87 LYS A C 1
ATOM 688 O O . LYS A 1 87 ? 0.406 -4.420 -8.759 1.00 88.56 87 LYS A O 1
ATOM 693 N N . GLN A 1 88 ? -0.385 -3.414 -10.610 1.00 89.56 88 GLN A N 1
ATOM 694 C CA . GLN A 1 88 ? -1.581 -2.836 -9.984 1.00 89.56 88 GLN A CA 1
ATOM 695 C C . GLN A 1 88 ? -2.534 -3.901 -9.426 1.00 89.56 88 GLN A C 1
ATOM 697 O O . GLN A 1 88 ? -3.065 -3.732 -8.328 1.00 89.56 88 GLN A O 1
ATOM 702 N N . ILE A 1 89 ? -2.749 -4.998 -10.160 1.00 91.69 89 ILE A N 1
ATOM 703 C CA . ILE A 1 89 ? -3.581 -6.119 -9.708 1.00 91.69 89 ILE A CA 1
ATOM 704 C C . ILE A 1 89 ? -2.968 -6.742 -8.459 1.00 91.69 89 ILE A C 1
ATOM 706 O O . ILE A 1 89 ? -3.669 -6.909 -7.462 1.00 91.69 89 ILE A O 1
ATOM 710 N N . LYS A 1 90 ? -1.664 -7.048 -8.483 1.00 94.31 90 LYS A N 1
ATOM 711 C CA . LYS A 1 90 ? -1.003 -7.673 -7.336 1.00 94.31 90 LYS A CA 1
ATOM 712 C C . LYS A 1 90 ? -0.990 -6.759 -6.116 1.00 94.31 90 LYS A C 1
ATOM 714 O O . LYS A 1 90 ? -1.397 -7.201 -5.047 1.00 94.31 90 LYS A O 1
ATOM 719 N N . THR A 1 91 ? -0.591 -5.495 -6.252 1.00 95.75 91 THR A N 1
ATOM 720 C CA . THR A 1 91 ? -0.596 -4.569 -5.107 1.00 95.75 91 THR A CA 1
ATOM 721 C C . THR A 1 91 ? -2.000 -4.380 -4.544 1.00 95.75 91 THR A C 1
ATOM 723 O O . THR A 1 91 ? -2.174 -4.417 -3.327 1.00 95.75 91 THR A O 1
ATOM 726 N N . SER A 1 92 ? -3.021 -4.283 -5.398 1.00 96.12 92 SER A N 1
ATOM 727 C CA . SER A 1 92 ? -4.411 -4.207 -4.934 1.00 96.12 92 SER A CA 1
ATOM 728 C C . SER A 1 92 ? -4.823 -5.467 -4.171 1.00 96.12 92 SER A C 1
ATOM 730 O O . SER A 1 92 ? -5.309 -5.363 -3.049 1.00 96.12 92 SER A O 1
ATOM 732 N N . LEU A 1 93 ? -4.611 -6.652 -4.752 1.00 96.38 93 LEU A N 1
ATOM 733 C CA . LEU A 1 93 ? -5.038 -7.920 -4.160 1.00 96.38 93 LEU A CA 1
ATOM 734 C C . LEU A 1 93 ? -4.346 -8.185 -2.822 1.00 96.38 93 LEU A C 1
ATOM 736 O O . LEU A 1 93 ? -5.022 -8.433 -1.830 1.00 96.38 93 LEU A O 1
ATOM 740 N N . HIS A 1 94 ? -3.016 -8.092 -2.781 1.00 97.62 94 HIS A N 1
ATOM 741 C CA . HIS A 1 94 ? -2.255 -8.341 -1.558 1.00 97.62 94 HIS A CA 1
ATOM 742 C C . HIS A 1 94 ? -2.616 -7.344 -0.451 1.00 97.62 94 HIS A C 1
ATOM 744 O O . HIS A 1 94 ? -2.753 -7.740 0.697 1.00 97.62 94 HIS A O 1
ATOM 750 N N . GLY A 1 95 ? -2.849 -6.071 -0.785 1.00 97.62 95 GLY A N 1
ATOM 751 C CA . GLY A 1 95 ? -3.275 -5.087 0.210 1.00 97.62 95 GLY A CA 1
ATOM 752 C C . GLY A 1 95 ? -4.669 -5.370 0.779 1.00 97.62 95 GLY A C 1
ATOM 753 O O . GLY A 1 95 ? -4.878 -5.204 1.976 1.00 97.62 95 GLY A O 1
ATOM 754 N N . ILE A 1 96 ? -5.609 -5.825 -0.058 1.00 97.94 96 ILE A N 1
ATOM 755 C CA . ILE A 1 96 ? -6.965 -6.200 0.377 1.00 97.94 96 ILE A CA 1
ATOM 756 C C . ILE A 1 96 ? -6.933 -7.446 1.269 1.00 97.94 96 ILE A C 1
ATOM 758 O O . ILE A 1 96 ? -7.631 -7.478 2.275 1.00 97.94 96 ILE A O 1
ATOM 762 N N . LEU A 1 97 ? -6.128 -8.456 0.928 1.00 97.94 97 LEU A N 1
ATOM 763 C CA . LEU A 1 97 ? -6.024 -9.691 1.717 1.00 97.94 97 LEU A CA 1
ATOM 764 C C . LEU A 1 97 ? -5.437 -9.464 3.117 1.00 97.94 97 LEU A C 1
ATOM 766 O O . LEU A 1 97 ? -5.729 -10.228 4.030 1.00 97.94 97 LEU A O 1
ATOM 770 N N . GLU A 1 98 ? -4.643 -8.410 3.285 1.00 97.94 98 GLU A N 1
ATOM 771 C CA . GLU A 1 98 ? -4.052 -8.026 4.569 1.00 97.94 98 GLU A CA 1
ATOM 772 C C . GLU A 1 98 ? -4.961 -7.112 5.407 1.00 97.94 98 GLU A C 1
ATOM 774 O O . GLU A 1 98 ? -4.602 -6.754 6.531 1.00 97.94 98 GLU A O 1
ATOM 779 N N . ALA A 1 99 ? -6.128 -6.712 4.893 1.00 97.81 99 ALA A N 1
ATOM 780 C CA . ALA A 1 99 ? -7.080 -5.884 5.624 1.00 97.81 99 ALA A CA 1
ATOM 781 C C . ALA A 1 99 ? -7.674 -6.625 6.830 1.00 97.81 99 ALA A C 1
ATOM 783 O O . ALA A 1 99 ? -8.140 -7.755 6.717 1.00 97.81 99 ALA A O 1
ATOM 784 N N . SER A 1 100 ? -7.695 -5.962 7.990 1.00 97.12 100 SER A N 1
ATOM 785 C CA . SER A 1 100 ? -8.308 -6.508 9.211 1.00 97.12 100 SER A CA 1
ATOM 786 C C . SER A 1 100 ? -9.829 -6.336 9.257 1.00 97.12 100 SER A C 1
ATOM 788 O O . SER A 1 100 ? -10.474 -6.920 10.126 1.00 97.12 100 SER A O 1
ATOM 790 N N . HIS A 1 101 ? -10.403 -5.493 8.393 1.00 95.94 101 HIS A N 1
ATOM 791 C CA . HIS A 1 101 ? -11.823 -5.144 8.413 1.00 95.94 101 HIS A CA 1
ATOM 792 C C . HIS A 1 101 ? -12.549 -5.594 7.143 1.00 95.94 101 HIS A C 1
ATOM 794 O O . HIS A 1 101 ? -11.990 -5.552 6.049 1.00 95.94 101 HIS A O 1
ATOM 800 N N . ASP A 1 102 ? -13.836 -5.918 7.286 1.00 93.94 102 ASP A N 1
ATOM 801 C CA . ASP A 1 102 ? -14.682 -6.397 6.185 1.00 93.94 102 ASP A CA 1
ATOM 802 C C . ASP A 1 102 ? -14.919 -5.339 5.094 1.00 93.94 102 ASP A C 1
ATOM 804 O O . ASP A 1 102 ? -15.117 -5.672 3.925 1.00 93.94 102 ASP A O 1
ATOM 808 N N . LEU A 1 103 ? -14.917 -4.051 5.464 1.00 95.50 103 LEU A N 1
ATOM 809 C CA . LEU A 1 103 ? -15.072 -2.949 4.517 1.00 95.50 103 LEU A CA 1
ATOM 810 C C . LEU A 1 103 ? -13.707 -2.369 4.144 1.00 95.50 103 LEU A C 1
ATOM 812 O O . LEU A 1 103 ? -13.038 -1.741 4.969 1.00 95.50 103 LEU A O 1
ATOM 816 N N . VAL A 1 104 ? -13.342 -2.525 2.871 1.00 97.31 104 VAL A N 1
ATOM 817 C CA . VAL A 1 104 ? -12.061 -2.065 2.332 1.00 97.31 104 VAL A CA 1
ATOM 818 C C . VAL A 1 104 ? -12.258 -0.943 1.314 1.00 97.31 104 VAL A C 1
ATOM 820 O O . VAL A 1 104 ? -12.942 -1.112 0.305 1.00 97.31 104 VAL A O 1
ATOM 823 N N . LEU A 1 105 ? -11.609 0.197 1.551 1.00 96.56 105 LEU A N 1
ATOM 824 C CA . LEU A 1 105 ? -11.469 1.287 0.588 1.00 96.56 105 LEU A CA 1
ATOM 825 C C . LEU A 1 105 ? -10.092 1.198 -0.069 1.00 96.56 105 LEU A C 1
ATOM 827 O O . LEU A 1 105 ? -9.075 1.454 0.569 1.00 96.56 105 LEU A O 1
ATOM 831 N N . LYS A 1 106 ? -10.045 0.876 -1.361 1.00 96.25 106 LYS A N 1
ATOM 832 C CA . LYS A 1 106 ? -8.792 0.870 -2.125 1.00 96.25 106 LYS A CA 1
ATOM 833 C C . LYS A 1 106 ? -8.590 2.198 -2.848 1.00 96.25 106 LYS A C 1
ATOM 835 O O . LYS A 1 106 ? -9.407 2.578 -3.685 1.00 96.25 106 LYS A O 1
ATO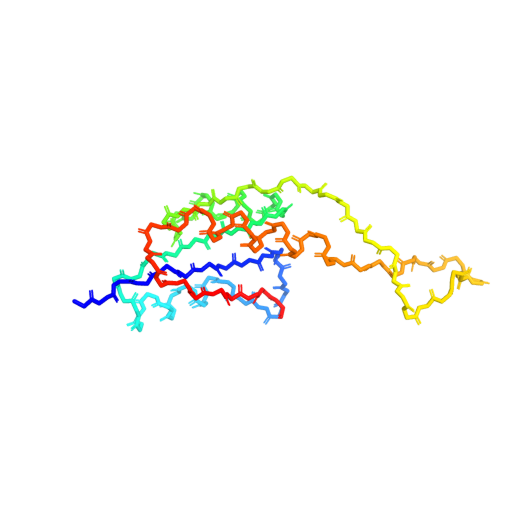M 840 N N . ILE A 1 107 ? -7.457 2.839 -2.588 1.00 94.62 107 ILE A N 1
ATOM 841 C CA . ILE A 1 107 ? -6.982 4.058 -3.243 1.00 94.62 107 ILE A CA 1
ATOM 842 C C . ILE A 1 107 ? -5.751 3.696 -4.065 1.00 94.62 107 ILE A C 1
ATOM 844 O O . ILE A 1 107 ? -4.842 3.018 -3.589 1.00 94.62 107 ILE A O 1
ATOM 848 N N . ARG A 1 108 ? -5.732 4.124 -5.322 1.00 90.62 108 ARG A N 1
ATOM 849 C CA . ARG A 1 108 ? -4.569 3.964 -6.190 1.00 90.62 108 ARG A CA 1
ATOM 850 C C . ARG A 1 108 ? -3.694 5.213 -6.088 1.00 90.62 108 ARG A C 1
ATOM 852 O O . ARG A 1 108 ? -4.222 6.290 -5.831 1.00 90.62 108 ARG A O 1
ATOM 859 N N . THR A 1 109 ? -2.384 5.059 -6.243 1.00 86.31 109 THR A N 1
ATOM 860 C CA . THR A 1 109 ? -1.448 6.186 -6.131 1.00 86.31 109 THR A CA 1
ATOM 861 C C . THR A 1 109 ? -1.401 7.088 -7.374 1.00 86.31 109 THR A C 1
ATOM 863 O O . THR A 1 109 ? -0.819 8.163 -7.282 1.00 86.31 109 THR A O 1
ATOM 866 N N . ASP A 1 110 ? -2.012 6.683 -8.497 1.00 81.06 110 ASP A N 1
ATOM 867 C CA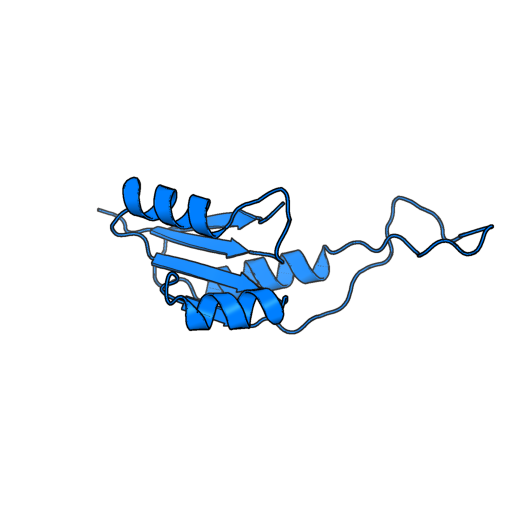 . ASP A 1 110 ? -2.230 7.467 -9.731 1.00 81.06 110 ASP A CA 1
ATOM 868 C C . ASP A 1 110 ? -3.703 7.806 -10.001 1.00 81.06 110 ASP A C 1
ATOM 870 O O . ASP A 1 110 ? -4.575 6.897 -9.894 1.00 81.06 110 ASP A O 1
#

Radius of gyration: 15.96 Å; chains: 1; bounding box: 34×24×49 Å

Secondary structure (DSSP, 8-state):
---EEEEEES---TT--HHHHHHHHHHH-TT-EEEEEES-HHHHHHHHHHT-SSEEEE------EEPTTS-S--TTSPPP-EETHHHHHHHHHHHHHT-SSSEEEEEE--

InterPro domains:
  IPR011122 WavE lipopolysaccharide synthesis [PF07507] (4-110)

pLDDT: mean 87.01, std 14.42, range [49.53, 98.38]

Sequence (110 aa):
MNKISIVIAGPAYREFDIYYSIKLLRTHFPESEIILSSNDHLLLTHANRLGVFDKIVTVENSGELPSLKFESVSDRGQPIVCNNINKQIKTSLHGILEASHDLVLKIRTD

Organism: Salmonella diarizonae (NCBI:txid59204)

Foldseek 3Di:
DAEEEEEAFEEADPVFDPVVVLVVCCVVRVRHQYEYQYCHPVVQVVCVVVVSHPYYHHFHCPDFAQDPVDDDDPVPPDDRPTHCVVRRVRSQVRRVVPDPGPHYHYDYRD